Protein 7K3K (pdb70)

GO terms:
  GO:0051959 dynein light intermediate chain binding (F, IDA)
  GO:0005198 structural molecule activity (F, IDA)
  GO:0005634 nucleus (C, IDA)
  GO:0005814 centriole (C, IDA)
  GO:0005829 cytosol (C, IDA)
  GO:0042803 protein homodimerization activity (F, IDA)
  GO:0005868 cytoplasmic dynein complex (C, IDA)
  GO:0030286 dynein complex (C, IDA)
  GO:0034454 microtubule anchoring at centrosome (P, IMP)
  GO:1904801 positive regulation of neuron remodeling (P, IMP)
  GO:0141006 transposable element silencing by piRNA-mediated heterochromatin formation (P, IMP)
  GO:0051017 actin filament bundle assembly (P, IMP)
  GO:0007283 spermatogenesis (P, IMP)
  GO:0007290 spermatid nucleus elongation (P, IMP)
  GO:0007291 sperm individualization (P, IMP)
  GO:0000132 establishment of mitotic spindle orientation (P, IMP)
  GO:0007476 imaginal disc-derived wing morphogenesis (P, IMP)
  GO:0008407 chaeta morphogenesis (P, IMP)
  GO:0045505 dynein intermediate chain binding (F, IPI)
  GO:0090571 RNA polymerase II transcription repressor complex (C, IPI)

Sequence (102 aa):
SDRKAVIKNADMSEEMQQDAVDCATQALEKYNIEKDIAAYIKKEFDKKKYNPTWHCIVGRNFGSYVTHETRHFIYFYLGQVAILLFKSGSTLYKNAATQTERR

Secondary structure (DSSP, 8-state):
--PPEEEEEEEE-HHHHHHHHHHHHHHHHH--SHHHHHHHHHHHHHHHH-S-EEEEEESS-EEEEEEETTEEEEEEETTEEEEEEE--/--SEEEEEEE----

Nearest PDB structures (foldseek):
  3brl-assembly1_A-2  TM=1.008E+00  e=7.924E-18  Drosophila melanogaster
  4d07-assembly1_A-2  TM=1.008E+00  e=1.176E-17  Homo sapiens
  2pg1-assembly3_C  TM=1.000E+00  e=3.151E-17  Drosophila melanogaster
  7y8w-assembly1_B  TM=1.008E+00  e=6.935E-17  Caenorhabditis elegans
  7y8w-assembly4_R  TM=9.976E-01  e=4.377E-17  Caenorhabditis elegans

B-factor: mean 18.64, std 8.29, range [8.36, 70.88]

Foldseek 3Di:
DPWDKFWDDFQADPVVVVVLLVQLVVLVVVDDDQVSSQVSSQVVCCVPPNDDKGKGKAQDDDDDDDADGRFWTWMDTHRMIMTMGHDD/DVVDDDDDDDDDDD

InterPro domains:
  IPR001372 Dynein light chain, type 1/2 [PF01221] (5-88)
  IPR001372 Dynein light chain, type 1/2 [PTHR11886] (5-88)
  IPR001372 Dynein light chain, type 1/2 [SM01375] (1-88)
  IPR019763 Dynein light chain, type 1/2, conserved site [PS01239] (55-69)
  IPR037177 Dynein light chain superfamily [G3DSA:3.30.740.10] (1-89)
  IPR037177 Dynein light chain superfamily [SSF54648] (2-89)

Structure (mmCIF, N/CA/C/O backbone):
data_7K3K
#
_entry.id   7K3K
#
_cell.length_a   45.639
_cell.length_b   45.639
_cell.length_c   202.717
_cell.angle_alpha   90.000
_cell.angle_beta   90.000
_cell.angle_gamma   120.000
#
_symmetry.space_group_name_H-M   'P 61 2 2'
#
loop_
_entity.id
_entity.type
_entity.pdbx_description
1 polymer 'Dynein light chain 1, cytoplasmic'
2 polymer 'Protein panoramix'
3 water water
#
loop_
_atom_site.group_PDB
_atom_site.id
_atom_site.type_symbol
_atom_site.label_atom_id
_atom_site.label_alt_id
_atom_site.label_comp_id
_atom_site.label_asym_id
_atom_site.label_entity_id
_atom_site.label_seq_id
_atom_site.pdbx_PDB_ins_code
_atom_site.Cartn_x
_atom_site.Cartn_y
_atom_site.Cartn_z
_atom_site.occupancy
_atom_site.B_iso_or_equiv
_atom_site.auth_seq_id
_atom_site.auth_comp_id
_atom_site.auth_asym_id
_atom_site.auth_atom_id
_atom_site.pdbx_PDB_model_num
ATOM 1 N N . SER A 1 2 ? -7.678 11.456 6.817 1.00 28.75 2 SER A N 1
ATOM 2 C CA . SER A 1 2 ? -7.434 11.434 5.378 1.00 25.61 2 SER A CA 1
ATOM 3 C C . SER A 1 2 ? -6.071 12.016 5.059 1.00 23.50 2 SER A C 1
ATOM 4 O O . SER A 1 2 ? -5.657 13.002 5.663 1.00 27.32 2 SER A O 1
ATOM 7 N N . ASP A 1 3 ? -5.361 11.405 4.113 1.00 19.37 3 ASP A N 1
ATOM 8 C CA . ASP A 1 3 ? -4.151 12.010 3.574 1.00 22.36 3 ASP A CA 1
ATOM 9 C C . ASP A 1 3 ? -4.274 12.314 2.086 1.00 20.09 3 ASP A C 1
ATOM 10 O O . ASP A 1 3 ? -3.264 12.536 1.416 1.00 21.90 3 ASP A O 1
ATOM 15 N N . ARG A 1 4 ? -5.496 12.343 1.561 1.00 16.70 4 ARG A N 1
ATOM 16 C CA . ARG A 1 4 ? -5.701 12.591 0.141 1.00 16.42 4 ARG A CA 1
ATOM 17 C C . ARG A 1 4 ? -5.652 14.083 -0.153 1.00 14.35 4 ARG A C 1
ATOM 18 O O . ARG A 1 4 ? -6.218 14.894 0.583 1.00 16.75 4 ARG A O 1
ATOM 26 N N . LYS A 1 5 ? -4.969 14.438 -1.235 1.00 13.75 5 LYS A N 1
ATOM 27 C CA . LYS A 1 5 ? -4.842 15.825 -1.661 1.00 12.90 5 LYS A CA 1
ATOM 28 C C . LYS A 1 5 ? -6.022 16.193 -2.556 1.00 13.74 5 LYS A C 1
ATOM 29 O O . LYS A 1 5 ? -6.297 15.502 -3.546 1.00 14.15 5 LYS A O 1
ATOM 35 N N . ALA A 1 6 ? -6.720 17.271 -2.212 1.00 12.57 6 ALA A N 1
ATOM 36 C CA . ALA A 1 6 ? -7.809 17.786 -3.031 1.00 12.16 6 ALA A CA 1
ATOM 37 C C . ALA A 1 6 ? -7.262 18.883 -3.931 1.00 15.00 6 ALA A C 1
ATOM 38 O O . ALA A 1 6 ? -6.608 19.814 -3.449 1.00 14.53 6 ALA A O 1
ATOM 40 N N . VAL A 1 7 ? -7.511 18.767 -5.235 1.00 12.42 7 VAL A N 1
ATOM 41 C CA . VAL A 1 7 ? -7.122 19.783 -6.209 1.00 13.95 7 VAL A CA 1
ATOM 42 C C . VAL A 1 7 ? -8.329 20.056 -7.095 1.00 12.95 7 VAL A C 1
ATOM 43 O O . VAL A 1 7 ? -8.696 19.221 -7.928 1.00 12.87 7 VAL A O 1
ATOM 47 N N . ILE A 1 8 ? -8.941 21.218 -6.930 1.00 14.15 8 ILE A N 1
ATOM 48 C CA . ILE A 1 8 ? -10.117 21.577 -7.713 1.00 14.44 8 ILE A CA 1
ATOM 49 C C . ILE A 1 8 ? -9.636 22.172 -9.031 1.00 15.42 8 ILE A C 1
ATOM 50 O O . ILE A 1 8 ? -9.001 23.231 -9.051 1.00 19.46 8 ILE A O 1
ATOM 55 N N . LYS A 1 9 ? -9.909 21.469 -10.138 1.00 13.26 9 LYS A N 1
ATOM 56 C CA . LYS A 1 9 ? -9.390 21.848 -11.448 1.00 14.15 9 LYS A CA 1
ATOM 57 C C . LYS A 1 9 ? -10.267 22.883 -12.137 1.00 15.66 9 LYS A C 1
ATOM 58 O O . LYS A 1 9 ? -9.755 23.797 -12.796 1.00 19.89 9 LYS A O 1
ATOM 64 N N . ASN A 1 10 ? -11.582 22.766 -11.988 1.00 14.38 10 ASN A N 1
ATOM 65 C CA . ASN A 1 10 ? -12.513 23.645 -12.685 1.00 17.25 10 ASN A CA 1
ATOM 66 C C . ASN A 1 10 ? -13.788 23.641 -11.867 1.00 14.93 10 ASN A C 1
ATOM 67 O O . ASN A 1 10 ? -14.370 22.578 -11.643 1.00 16.10 10 ASN A O 1
ATOM 72 N N . ALA A 1 11 ? -14.212 24.806 -11.404 1.00 15.34 11 ALA A N 1
ATOM 73 C CA . ALA A 1 11 ? -15.444 24.897 -10.642 1.00 14.55 11 ALA A CA 1
ATOM 74 C C . ALA A 1 11 ? -16.231 26.125 -11.067 1.00 16.06 11 ALA A C 1
ATOM 75 O O . ALA A 1 11 ? -15.658 27.182 -11.352 1.00 17.78 11 ALA A O 1
ATOM 77 N N . ASP A 1 12 ? -17.548 25.964 -11.123 1.00 15.12 12 ASP A N 1
ATOM 78 C CA . ASP A 1 12 ? -18.505 27.068 -11.182 1.00 13.65 12 ASP A CA 1
ATOM 79 C C . ASP A 1 12 ? -19.469 26.748 -10.046 1.00 14.34 12 ASP A C 1
ATOM 80 O O . ASP A 1 12 ? -20.460 26.041 -10.245 1.00 13.83 12 ASP A O 1
ATOM 85 N N . MET A 1 13 ? -19.169 27.251 -8.850 1.00 14.49 13 MET A N 1
ATOM 86 C CA . MET A 1 13 ? -19.800 26.751 -7.638 1.00 14.26 13 MET A CA 1
ATOM 87 C C . MET A 1 13 ? -19.348 27.606 -6.456 1.00 15.96 13 MET A C 1
ATOM 88 O O . MET A 1 13 ? -18.202 28.047 -6.419 1.00 15.51 13 MET A O 1
ATOM 93 N N . SER A 1 14 ? -20.244 27.826 -5.496 1.00 14.78 14 SER A N 1
ATOM 94 C CA . SER A 1 14 ? -19.876 28.563 -4.292 1.00 13.97 14 SER A CA 1
ATOM 95 C C . SER A 1 14 ? -18.766 27.832 -3.542 1.00 16.32 14 SER A C 1
ATOM 96 O O . SER A 1 14 ? -18.598 26.616 -3.650 1.00 14.91 14 SER A O 1
ATOM 99 N N . GLU A 1 15 ? -18.006 28.595 -2.754 1.00 16.69 15 GLU A N 1
ATOM 100 C CA . GLU A 1 15 ? -16.911 28.002 -1.993 1.00 18.30 15 GLU A CA 1
ATOM 101 C C . GLU A 1 15 ? -17.414 26.945 -1.019 1.00 16.62 15 GLU A C 1
ATOM 102 O O . GLU A 1 15 ? -16.787 25.890 -0.861 1.00 16.87 15 GLU A O 1
ATOM 108 N N . GLU A 1 16 ? -18.550 27.203 -0.356 1.00 15.75 16 GLU A N 1
ATOM 109 C CA . GLU A 1 16 ? -19.058 26.233 0.608 1.00 15.13 16 GLU A CA 1
ATOM 110 C C . GLU A 1 16 ? -19.513 24.953 -0.081 1.00 14.51 16 GLU A C 1
ATOM 111 O O . GLU A 1 16 ? -19.298 23.853 0.439 1.00 13.82 16 GLU A O 1
ATOM 117 N N . MET A 1 17 ? -20.146 25.076 -1.250 1.00 14.70 17 MET A N 1
ATOM 118 C CA . MET A 1 17 ? -20.560 23.880 -1.977 1.00 13.58 17 MET A CA 1
ATOM 119 C C . MET A 1 17 ? -19.353 23.102 -2.483 1.00 13.80 17 MET A C 1
ATOM 120 O O . MET A 1 17 ? -19.354 21.868 -2.445 1.00 13.51 17 MET A O 1
ATOM 125 N N . GLN A 1 18 ? -18.306 23.802 -2.946 1.00 13.61 18 GLN A N 1
ATOM 126 C CA . GLN A 1 18 ? -17.078 23.115 -3.344 1.00 13.02 18 GLN A CA 1
ATOM 127 C C . GLN A 1 18 ? -16.489 22.334 -2.175 1.00 13.89 18 GLN A C 1
ATOM 128 O O . GLN A 1 18 ? -16.070 21.180 -2.328 1.00 14.01 18 GLN A O 1
ATOM 134 N N . GLN A 1 19 ? -16.441 22.949 -0.993 1.00 14.30 19 GLN A N 1
ATOM 135 C CA . GLN A 1 19 ? -15.913 22.243 0.167 1.00 14.07 19 GLN A CA 1
ATOM 136 C C . GLN A 1 19 ? -16.765 21.028 0.497 1.00 12.91 19 GLN A C 1
ATOM 137 O O . GLN A 1 19 ? -16.243 19.969 0.868 1.00 13.70 19 GLN A O 1
ATOM 143 N N . ASP A 1 20 ? -18.084 21.156 0.341 1.00 13.51 20 ASP A N 1
ATOM 144 C CA . ASP A 1 20 ? -18.968 20.030 0.618 1.00 13.97 20 ASP A CA 1
ATOM 145 C C . ASP A 1 20 ? -18.753 18.893 -0.375 1.00 13.16 20 ASP A C 1
ATOM 146 O O . ASP A 1 20 ? -18.830 17.718 0.003 1.00 13.26 20 ASP A O 1
ATOM 151 N N . ALA A 1 21 ? -18.455 19.216 -1.634 1.00 11.76 21 ALA A N 1
ATOM 152 C CA . ALA A 1 21 ? -18.141 18.171 -2.605 1.00 12.61 21 ALA A CA 1
ATOM 153 C C . ALA A 1 21 ? -16.887 17.404 -2.201 1.00 11.19 21 ALA A C 1
ATOM 154 O O . ALA A 1 21 ? -16.857 16.169 -2.249 1.00 11.37 21 ALA A O 1
ATOM 156 N N . VAL A 1 22 ? -15.840 18.122 -1.794 1.00 11.39 22 VAL A N 1
ATOM 157 C CA . VAL A 1 22 ? -14.618 17.464 -1.341 1.00 11.85 22 VAL A CA 1
ATOM 158 C C . VAL A 1 22 ? -14.888 16.604 -0.109 1.00 13.85 22 VAL A C 1
ATOM 159 O O . VAL A 1 22 ? -14.429 15.455 -0.023 1.00 12.69 22 VAL A O 1
ATOM 163 N N . ASP A 1 23 ? -15.634 17.141 0.864 1.00 12.95 23 ASP A N 1
ATOM 164 C CA . ASP A 1 23 ? -15.915 16.388 2.086 1.00 13.30 23 ASP A CA 1
ATOM 165 C C . ASP A 1 23 ? -16.740 15.143 1.785 1.00 12.84 23 ASP A C 1
ATOM 166 O O . ASP A 1 23 ? -16.486 14.065 2.335 1.00 14.36 23 ASP A O 1
ATOM 171 N N . CYS A 1 24 ? -17.733 15.280 0.908 1.00 12.32 24 CYS A N 1
ATOM 172 C CA . CYS A 1 24 ? -18.576 14.148 0.556 1.00 15.52 24 CYS A CA 1
ATOM 173 C C . CYS A 1 24 ? -17.761 13.069 -0.149 1.00 12.76 24 CYS A C 1
ATOM 174 O O . CYS A 1 24 ? -17.878 11.877 0.164 1.00 13.46 24 CYS A O 1
ATOM 177 N N . ALA A 1 25 ? -16.916 13.476 -1.100 1.00 11.02 25 ALA A N 1
ATOM 178 C CA . ALA A 1 25 ? -16.074 12.518 -1.810 1.00 11.16 25 ALA A CA 1
ATOM 179 C C . ALA A 1 25 ? -15.099 11.822 -0.865 1.00 12.23 25 ALA A C 1
ATOM 180 O O . ALA A 1 25 ? -14.806 10.632 -1.037 1.00 12.47 25 ALA A O 1
ATOM 182 N N . THR A 1 26 ? -14.595 12.538 0.144 1.00 11.79 26 THR A N 1
ATOM 183 C CA . THR A 1 26 ? -13.711 11.908 1.120 1.00 12.11 26 THR A CA 1
ATOM 184 C C . THR A 1 26 ? -14.428 10.787 1.855 1.00 12.43 26 THR A C 1
ATOM 185 O O . THR A 1 26 ? -13.884 9.687 2.007 1.00 14.03 26 THR A O 1
ATOM 189 N N . GLN A 1 27 ? -15.668 11.034 2.280 1.00 13.30 27 GLN A N 1
ATOM 190 C CA . GLN A 1 27 ? -16.436 9.986 2.942 1.00 14.22 27 GLN A CA 1
ATOM 191 C C . GLN A 1 27 ? -16.709 8.822 1.998 1.00 14.22 27 GLN A C 1
ATOM 192 O O . GLN A 1 27 ? -16.619 7.656 2.398 1.00 16.35 27 GLN A O 1
ATOM 198 N N . ALA A 1 28 ? -17.029 9.116 0.731 1.00 13.46 28 ALA A N 1
ATOM 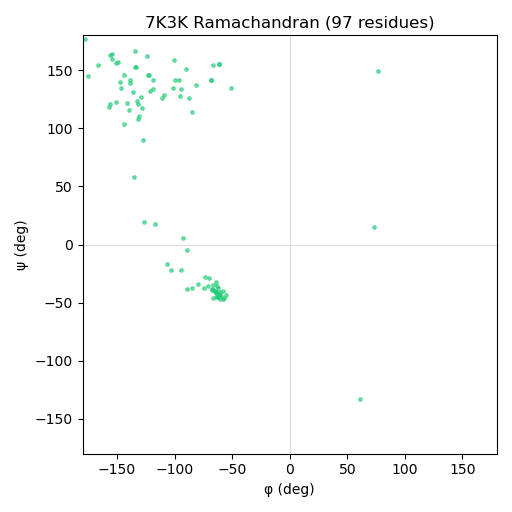199 C CA . ALA A 1 28 ? -17.286 8.047 -0.229 1.00 13.68 28 ALA A CA 1
ATOM 200 C C . ALA A 1 28 ? -16.056 7.172 -0.424 1.00 14.44 28 ALA A C 1
ATOM 201 O O . ALA A 1 28 ? -16.165 5.941 -0.489 1.00 14.51 28 ALA A O 1
ATOM 203 N N . LEU A 1 29 ? -14.875 7.787 -0.520 1.00 13.43 29 LEU A N 1
ATOM 204 C CA . LEU A 1 29 ? -13.658 7.021 -0.771 1.00 13.48 29 LEU A CA 1
ATOM 205 C C . LEU A 1 29 ? -13.263 6.181 0.435 1.00 17.32 29 LEU A C 1
ATOM 206 O O . LEU A 1 29 ? -12.634 5.127 0.276 1.00 19.90 29 LEU A O 1
ATOM 211 N N . GLU A 1 30 ? -13.612 6.620 1.642 1.00 15.92 30 GLU A N 1
ATOM 212 C CA . GLU A 1 30 ? -13.301 5.806 2.813 1.00 18.54 30 GLU A CA 1
ATOM 213 C C . GLU A 1 30 ? -14.213 4.591 2.912 1.00 19.56 30 GLU A C 1
ATOM 214 O O . GLU A 1 30 ? -13.803 3.549 3.438 1.00 22.57 30 GLU A O 1
ATOM 220 N N . LYS A 1 31 ? -15.433 4.683 2.387 1.00 14.87 31 LYS A N 1
ATOM 221 C CA . LYS A 1 31 ? -16.378 3.580 2.501 1.00 13.21 31 LYS A CA 1
ATOM 222 C C . LYS A 1 31 ? -16.273 2.586 1.350 1.00 13.82 31 LYS A C 1
ATOM 223 O O . LYS A 1 31 ? -16.406 1.373 1.563 1.00 15.43 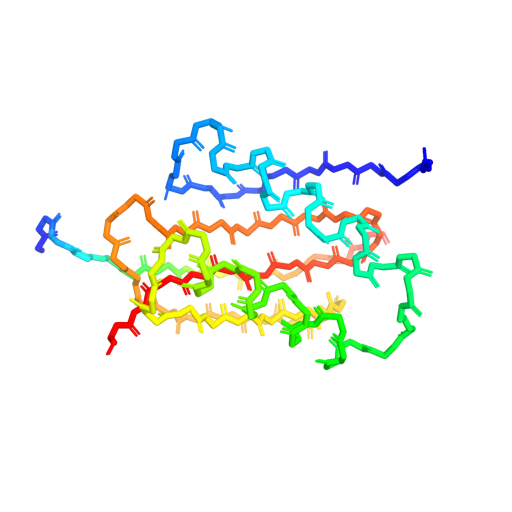31 LYS A O 1
ATOM 229 N N . TYR A 1 32 ? -16.054 3.067 0.129 1.00 13.70 32 TYR A N 1
ATOM 230 C CA . TYR A 1 32 ? -16.221 2.273 -1.080 1.00 14.76 32 TYR A CA 1
ATOM 231 C C . TYR A 1 32 ? -14.936 2.249 -1.890 1.00 14.37 32 TYR A C 1
ATOM 232 O O . TYR A 1 32 ? -14.210 3.245 -1.958 1.00 16.70 32 TYR A O 1
ATOM 241 N N . ASN A 1 33 ? -14.689 1.115 -2.552 1.00 14.51 33 ASN A N 1
ATOM 242 C CA . ASN A 1 33 ? -13.544 0.968 -3.438 1.00 15.80 33 ASN A CA 1
ATOM 243 C C . ASN A 1 33 ? -13.889 1.060 -4.917 1.00 13.93 33 ASN A C 1
ATOM 244 O O . ASN A 1 33 ? -12.996 1.344 -5.721 1.00 17.50 33 ASN A O 1
ATOM 249 N N . ILE A 1 34 ? -15.135 0.812 -5.302 1.00 13.61 34 ILE A N 1
ATOM 250 C CA . ILE A 1 34 ? -15.505 0.747 -6.713 1.00 13.81 34 ILE A CA 1
ATOM 251 C C . ILE A 1 34 ? -16.022 2.112 -7.145 1.00 12.88 34 ILE A C 1
ATOM 252 O O . ILE A 1 34 ? -16.842 2.723 -6.450 1.00 13.28 34 ILE A O 1
ATOM 257 N N . GLU A 1 35 ? -15.543 2.580 -8.304 1.00 11.83 35 GLU A N 1
ATOM 258 C CA . GLU A 1 35 ? -15.836 3.940 -8.763 1.00 11.83 35 GLU A CA 1
ATOM 259 C C . GLU A 1 35 ? -17.333 4.221 -8.842 1.00 11.46 35 GLU A C 1
ATOM 260 O O . GLU A 1 35 ? -17.775 5.298 -8.428 1.00 11.43 35 GLU A O 1
ATOM 266 N N . LYS A 1 36 ? -18.132 3.282 -9.367 1.00 11.76 36 LYS A N 1
ATOM 267 C CA . LYS A 1 36 ? -19.570 3.541 -9.470 1.00 12.15 36 LYS A CA 1
ATOM 268 C C . LYS A 1 36 ? -20.220 3.701 -8.099 1.00 11.93 36 LYS A C 1
ATOM 269 O O . LYS A 1 36 ? -21.186 4.459 -7.961 1.00 11.59 36 LYS A O 1
ATOM 275 N N . ASP A 1 37 ? -19.717 2.999 -7.079 1.00 12.61 37 ASP A N 1
ATOM 276 C CA . ASP A 1 37 ? -20.306 3.130 -5.751 1.00 11.89 37 ASP A CA 1
ATOM 277 C C . ASP A 1 37 ? -19.921 4.460 -5.117 1.00 11.47 37 ASP A C 1
ATOM 278 O O . ASP A 1 37 ? -20.740 5.093 -4.433 1.00 11.52 37 ASP A O 1
ATOM 283 N N . ILE A 1 38 ? -18.685 4.905 -5.354 1.00 11.83 38 ILE A N 1
ATOM 284 C CA . ILE A 1 38 ? -18.259 6.232 -4.917 1.00 10.56 38 ILE A CA 1
ATOM 285 C C . ILE A 1 38 ? -19.131 7.300 -5.567 1.00 11.15 38 ILE A C 1
ATOM 286 O O . ILE A 1 38 ? -19.633 8.215 -4.900 1.00 11.49 38 ILE A O 1
ATOM 291 N N . ALA A 1 39 ? -19.343 7.178 -6.882 1.00 10.13 39 ALA A N 1
ATOM 292 C CA . ALA A 1 39 ? -20.155 8.143 -7.624 1.00 10.16 39 ALA A CA 1
ATOM 293 C C . ALA A 1 39 ? -21.591 8.195 -7.111 1.00 10.17 39 ALA A C 1
ATOM 294 O O . ALA A 1 39 ? -22.170 9.285 -6.983 1.00 10.63 39 ALA A O 1
ATOM 296 N N . ALA A 1 40 ? -22.188 7.034 -6.825 1.00 10.16 40 ALA A N 1
ATOM 297 C CA . ALA A 1 40 ? -23.571 7.010 -6.348 1.00 9.95 40 ALA A CA 1
ATOM 298 C C . ALA A 1 40 ? -23.705 7.696 -4.991 1.00 11.66 40 ALA A C 1
ATOM 299 O O . ALA A 1 40 ? -24.666 8.440 -4.758 1.00 12.50 40 ALA A O 1
ATOM 301 N N . TYR A 1 41 ? -22.747 7.464 -4.087 1.00 12.01 41 TYR A N 1
ATOM 302 C CA . TYR A 1 41 ? -22.777 8.113 -2.778 1.00 11.63 41 TYR A CA 1
ATOM 303 C C . TYR A 1 41 ? -22.781 9.631 -2.922 1.00 11.61 41 TYR A C 1
ATOM 304 O O . TYR A 1 41 ? -23.583 10.331 -2.289 1.00 11.98 41 TYR A O 1
ATOM 313 N N . ILE A 1 42 ? -21.893 10.159 -3.765 1.00 11.57 42 ILE A N 1
ATOM 314 C CA . ILE A 1 42 ? -21.777 11.604 -3.932 1.00 12.01 42 ILE A CA 1
ATOM 315 C C . ILE A 1 42 ? -23.034 12.178 -4.585 1.00 12.32 42 ILE A C 1
ATOM 316 O O . ILE A 1 42 ? -23.575 13.199 -4.138 1.00 11.85 42 ILE A O 1
ATOM 321 N N . LYS A 1 43 ? -23.512 11.537 -5.657 1.00 10.72 43 LYS A N 1
ATOM 322 C CA . LYS A 1 43 ? -24.706 12.013 -6.347 1.00 11.08 43 LYS A CA 1
ATOM 323 C C . LYS A 1 43 ? -25.891 12.090 -5.390 1.00 12.31 43 LYS A C 1
ATOM 324 O O . LYS A 1 43 ? -26.634 13.081 -5.377 1.00 11.56 43 LYS A O 1
ATOM 330 N N . LYS A 1 44 ? -26.093 11.042 -4.593 1.00 11.41 44 LYS A N 1
ATOM 331 C CA . LYS A 1 44 ? -27.257 11.009 -3.716 1.00 12.32 44 LYS A CA 1
ATOM 332 C C . LYS A 1 44 ? -27.172 12.082 -2.635 1.00 12.58 44 LYS A C 1
ATOM 333 O O . LYS A 1 44 ? -28.184 12.705 -2.293 1.00 14.26 44 LYS A O 1
ATOM 339 N N . GLU A 1 45 ? -25.979 12.320 -2.088 1.00 11.93 45 GLU A N 1
ATOM 340 C CA . GLU A 1 45 ? -25.841 13.360 -1.070 1.00 13.06 45 GLU A CA 1
ATOM 341 C C . GLU A 1 45 ? -26.130 14.734 -1.658 1.00 15.01 45 GLU A C 1
ATOM 342 O O . GLU A 1 45 ? -26.764 15.577 -1.010 1.00 14.99 45 GLU A O 1
ATOM 348 N N . PHE A 1 46 ? -25.663 14.986 -2.881 1.00 12.38 46 PHE A N 1
ATOM 349 C CA . PHE A 1 46 ? -25.875 16.292 -3.485 1.00 12.17 46 PHE A CA 1
ATOM 350 C C . PHE A 1 46 ? -27.331 16.503 -3.880 1.00 12.43 46 PHE A C 1
ATOM 351 O O . PHE A 1 46 ? -27.843 17.622 -3.764 1.00 13.46 46 PHE A O 1
ATOM 359 N N . ASP A 1 47 ? -28.015 15.451 -4.343 1.00 12.04 47 ASP A N 1
ATOM 360 C CA . ASP A 1 47 ? -29.454 15.562 -4.578 1.00 13.20 47 ASP A CA 1
ATOM 361 C C . ASP A 1 47 ? -30.177 15.953 -3.295 1.00 13.91 47 ASP A C 1
ATOM 362 O O . ASP A 1 47 ? -31.106 16.771 -3.319 1.00 15.23 47 ASP A O 1
ATOM 367 N N . LYS A 1 48 ? -29.757 15.392 -2.160 1.00 13.33 48 LYS A N 1
ATOM 368 C CA A LYS A 1 48 ? -30.424 15.683 -0.896 0.47 15.06 48 LYS A CA 1
ATOM 369 C CA B LYS A 1 48 ? -30.421 15.681 -0.894 0.53 15.04 48 LYS A CA 1
ATOM 370 C C . LYS A 1 48 ? -30.145 17.107 -0.434 1.00 16.32 48 LYS A C 1
ATOM 371 O O . LYS A 1 48 ? -31.068 17.851 -0.085 1.00 16.68 48 LYS A O 1
ATOM 382 N N . LYS A 1 49 ? -28.871 17.512 -0.429 1.00 14.42 49 LYS A N 1
ATOM 383 C CA . LYS A 1 49 ? -28.499 18.812 0.121 1.00 15.40 49 LYS A CA 1
ATOM 384 C C . LYS A 1 49 ? -28.766 19.961 -0.835 1.00 15.62 49 LYS A C 1
ATOM 385 O O . LYS A 1 49 ? -29.080 21.073 -0.386 1.00 16.49 49 LYS A O 1
ATOM 391 N N . TYR A 1 50 ? -28.619 19.734 -2.140 1.00 14.70 50 TYR A N 1
ATOM 392 C CA . TYR A 1 50 ? -28.604 20.823 -3.109 1.00 13.03 50 TYR A CA 1
ATOM 393 C C . TYR A 1 50 ? -29.619 20.625 -4.229 1.00 14.77 50 TYR A C 1
ATOM 394 O O . TYR A 1 50 ? -29.493 21.251 -5.286 1.00 17.42 50 TYR A O 1
ATOM 403 N N . ASN A 1 51 ? -30.621 19.767 -4.008 1.00 14.94 51 ASN A N 1
ATOM 404 C CA . ASN A 1 51 ? -31.778 19.515 -4.865 1.00 15.96 51 ASN A CA 1
ATOM 405 C C . ASN A 1 51 ? -31.402 18.658 -6.064 1.00 16.09 51 ASN A C 1
ATOM 406 O O . ASN A 1 51 ? -30.273 18.742 -6.558 1.00 15.70 51 ASN A O 1
ATOM 411 N N . PRO A 1 52 ? -32.320 17.844 -6.577 1.00 15.20 52 PRO A N 1
ATOM 412 C CA . PRO A 1 52 ? -32.064 17.170 -7.858 1.00 17.03 52 PRO A CA 1
ATOM 413 C C . PRO A 1 52 ? -31.890 18.212 -8.957 1.00 15.87 52 PRO A C 1
ATOM 414 O O . PRO A 1 52 ? -32.404 19.326 -8.862 1.00 17.09 52 PRO A O 1
ATOM 418 N N . THR A 1 53 ? -31.182 17.854 -10.031 1.00 14.51 53 THR A N 1
ATOM 419 C CA . THR A 1 53 ? -30.726 16.512 -10.372 1.00 13.82 53 THR A CA 1
ATOM 420 C C . THR A 1 53 ? -29.229 16.554 -10.669 1.00 10.71 53 THR A C 1
ATOM 421 O O . THR A 1 53 ? -28.797 17.215 -11.621 1.00 12.15 53 THR A O 1
ATOM 425 N N . TRP A 1 54 ? -28.450 15.839 -9.856 1.00 1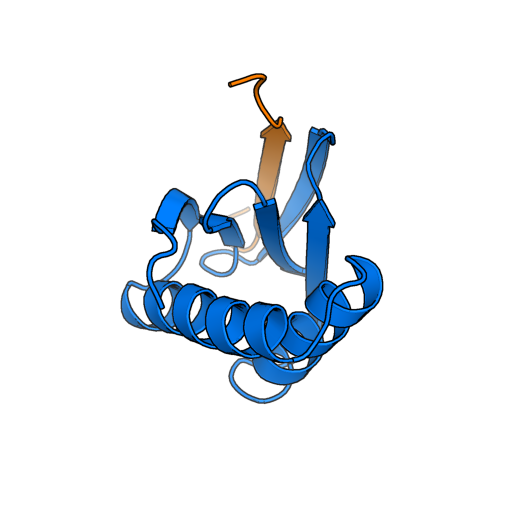0.75 54 TRP A N 1
ATOM 426 C CA . TRP A 1 54 ? -27.001 15.781 -10.008 1.00 10.33 54 TRP A CA 1
ATOM 427 C C . TRP A 1 54 ? -26.566 14.498 -10.710 1.00 9.90 54 TRP A C 1
ATOM 428 O O . TRP A 1 54 ? -27.277 13.492 -10.727 1.00 11.84 54 TRP A O 1
ATOM 439 N N . HIS A 1 55 ? -25.360 14.549 -11.275 1.00 9.53 55 HIS A N 1
ATOM 440 C CA . HIS A 1 55 ? -24.750 13.436 -11.994 1.00 8.36 55 HIS A CA 1
ATOM 441 C C . HIS A 1 55 ? -23.290 13.402 -11.583 1.00 10.43 55 HIS A C 1
ATOM 442 O O . HIS A 1 55 ? -22.665 14.458 -11.426 1.00 9.96 55 HIS A O 1
ATOM 449 N N . CYS A 1 56 ? -22.749 12.202 -11.362 1.00 9.30 56 CYS A N 1
ATOM 450 C CA . CYS A 1 56 ? -21.392 12.093 -10.847 1.00 9.50 56 CYS A CA 1
ATOM 451 C C . CYS A 1 56 ? -20.620 11.012 -11.588 1.00 9.19 56 CYS A C 1
ATOM 452 O O . CYS A 1 56 ? -21.105 9.884 -11.744 1.00 9.73 56 CYS A O 1
ATOM 455 N N . ILE A 1 57 ? -19.416 11.369 -12.022 1.00 9.54 57 ILE A N 1
ATOM 456 C CA . ILE A 1 57 ? -18.483 10.465 -12.690 1.00 9.21 57 ILE A CA 1
ATOM 457 C C . ILE A 1 57 ? -17.209 10.451 -11.863 1.00 10.33 57 ILE A C 1
ATOM 458 O O . ILE A 1 57 ? -16.713 11.510 -11.469 1.00 10.34 57 ILE A O 1
ATOM 463 N N . VAL A 1 58 ? -16.703 9.259 -11.577 1.00 9.41 58 VAL A N 1
ATOM 464 C CA . VAL A 1 58 ? -15.501 9.077 -10.770 1.00 10.05 58 VAL A CA 1
ATOM 465 C C . VAL A 1 58 ? -14.572 8.156 -11.549 1.00 9.75 58 VAL A C 1
ATOM 466 O O . VAL A 1 58 ? -14.977 7.055 -11.936 1.00 10.42 58 VAL A O 1
ATOM 470 N N . GLY A 1 59 ? -13.327 8.574 -11.764 1.00 10.62 59 GLY A N 1
ATOM 471 C CA . GLY A 1 59 ? -12.450 7.684 -12.511 1.00 10.97 59 GLY A CA 1
ATOM 472 C C . GLY A 1 59 ? -11.043 8.220 -12.649 1.00 12.35 59 GLY A C 1
ATOM 473 O O . GLY A 1 59 ? -10.724 9.341 -12.242 1.00 13.96 59 GLY A O 1
ATOM 474 N N . ARG A 1 60 ? -10.202 7.392 -13.265 1.00 12.58 60 ARG A N 1
ATOM 475 C CA . ARG A 1 60 ? -8.824 7.768 -13.521 1.00 13.19 60 ARG A CA 1
ATOM 476 C C . ARG A 1 60 ? -8.530 8.080 -14.978 1.00 12.14 60 ARG A C 1
ATOM 477 O O . ARG A 1 60 ? -7.515 8.720 -15.259 1.00 13.20 60 ARG A O 1
ATOM 485 N N . ASN A 1 61 ? -9.387 7.669 -15.910 1.00 10.91 61 ASN A N 1
ATOM 486 C CA . ASN A 1 61 ? -9.170 8.002 -17.316 1.00 12.37 61 ASN A CA 1
ATOM 487 C C . ASN A 1 61 ? -10.513 8.250 -17.990 1.00 11.88 61 ASN A C 1
ATOM 488 O O . ASN A 1 61 ? -11.236 7.300 -18.319 1.00 12.93 61 ASN A O 1
ATOM 493 N N . PHE A 1 62 ? -10.821 9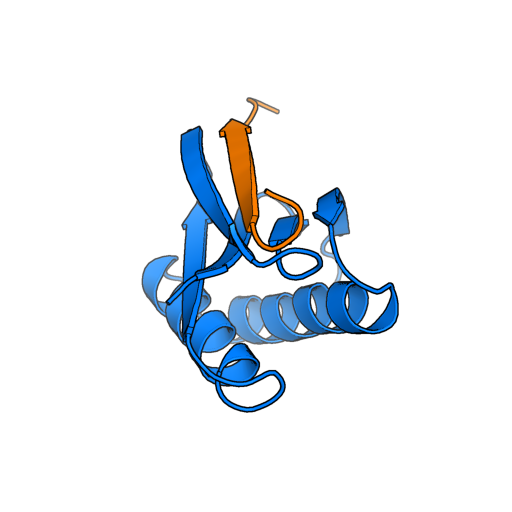.523 -18.219 1.00 10.25 62 PHE A N 1
ATOM 494 C CA . PHE A 1 62 ? -12.026 9.884 -18.959 1.00 10.00 62 PHE A CA 1
ATOM 495 C C . PHE A 1 62 ? -11.954 11.346 -19.363 1.00 9.70 62 PHE A C 1
ATOM 496 O O . PHE A 1 62 ? -11.268 12.164 -18.729 1.00 10.11 62 PHE A O 1
ATOM 504 N N . GLY A 1 63 ? -12.668 11.652 -20.435 1.00 9.24 63 GLY A N 1
ATOM 505 C CA . GLY A 1 63 ? -12.949 13.013 -20.825 1.00 10.71 63 GLY A CA 1
ATOM 506 C C . GLY A 1 63 ? -14.442 13.206 -20.946 1.00 10.04 63 GLY A C 1
ATOM 507 O O . GLY A 1 63 ? -15.182 12.219 -21.060 1.00 11.55 63 GLY A O 1
ATOM 508 N N . SER A 1 64 ? -14.910 14.453 -20.937 1.00 9.75 64 SER A N 1
ATOM 509 C CA . SER A 1 64 ? -16.348 14.686 -20.918 1.00 10.71 64 SER A CA 1
ATOM 510 C C . SER A 1 64 ? -16.689 15.973 -21.645 1.00 10.26 64 SER A C 1
ATOM 511 O O . SER A 1 64 ? -15.871 16.889 -21.761 1.00 10.88 64 SER A O 1
ATOM 514 N N . TYR A 1 65 ? -17.936 16.037 -22.098 1.00 10.48 65 TYR A N 1
ATOM 515 C CA . TYR A 1 65 ? -18.564 17.283 -22.517 1.00 9.66 65 TYR A CA 1
ATOM 516 C C . TYR A 1 65 ? -19.994 17.247 -22.018 1.00 9.57 65 TYR A C 1
ATOM 517 O O . TYR A 1 65 ? -20.777 16.386 -22.437 1.00 11.14 65 TYR A O 1
ATOM 526 N N . VAL A 1 66 ? -20.327 18.161 -21.106 1.00 10.50 66 VAL A N 1
ATOM 527 C CA . VAL A 1 66 ? -21.610 18.142 -20.416 1.00 10.35 66 VAL A CA 1
ATOM 528 C C . VAL A 1 66 ? -22.177 19.556 -20.414 1.00 10.51 66 VAL A C 1
ATOM 529 O O . VAL A 1 66 ? -21.486 20.533 -20.712 1.00 12.23 66 VAL A O 1
ATOM 533 N N . THR A 1 67 ? -23.455 19.654 -20.069 1.00 11.12 67 THR A N 1
ATOM 534 C CA . THR A 1 67 ? -24.118 20.934 -19.865 1.00 11.91 67 THR A CA 1
ATOM 535 C C . THR A 1 67 ? -24.598 20.996 -18.423 1.00 12.91 67 THR A C 1
ATOM 536 O O . THR A 1 67 ? -25.169 20.027 -17.907 1.00 13.83 67 THR A O 1
ATOM 540 N N . HIS A 1 68 ? -24.342 22.114 -17.760 1.00 11.58 68 HIS A N 1
ATOM 541 C CA . HIS A 1 68 ? -24.666 22.219 -16.347 1.00 11.92 68 HIS A CA 1
ATOM 542 C C . HIS A 1 68 ? -25.355 23.537 -16.054 1.00 12.30 68 HIS A C 1
ATOM 543 O O . HIS A 1 68 ? -25.149 24.540 -16.748 1.00 13.18 68 HIS A O 1
ATOM 550 N N . GLU A 1 69 ? -26.167 23.518 -15.008 1.00 13.21 69 GLU A N 1
ATOM 551 C CA . GLU A 1 69 ? -26.786 24.742 -14.529 1.00 12.91 69 GLU A CA 1
ATOM 552 C C . GLU A 1 69 ? -25.728 25.654 -13.926 1.00 13.74 69 GLU A C 1
ATOM 553 O O . GLU A 1 69 ? -24.783 25.198 -13.274 1.00 13.80 69 GLU A O 1
ATOM 559 N N . THR A 1 70 ? -25.888 26.953 -14.165 1.00 14.33 70 THR A N 1
ATOM 560 C CA . THR A 1 70 ? -24.962 27.945 -13.643 1.00 14.79 70 THR A CA 1
ATOM 561 C C . THR A 1 70 ? -24.762 27.756 -12.146 1.00 15.12 70 THR A C 1
ATOM 562 O O . THR A 1 70 ? -25.719 27.535 -11.397 1.00 15.81 70 THR A O 1
ATOM 566 N N . ARG A 1 71 ? -23.501 27.811 -11.720 1.00 14.30 71 ARG A N 1
ATOM 567 C CA . ARG A 1 71 ? -23.101 27.720 -10.317 1.00 15.75 71 ARG A CA 1
ATOM 568 C C . ARG A 1 71 ? -23.224 26.316 -9.735 1.00 13.68 71 ARG A C 1
ATOM 569 O O . ARG A 1 71 ? -23.148 26.148 -8.516 1.00 14.79 71 ARG A O 1
ATOM 577 N N . HIS A 1 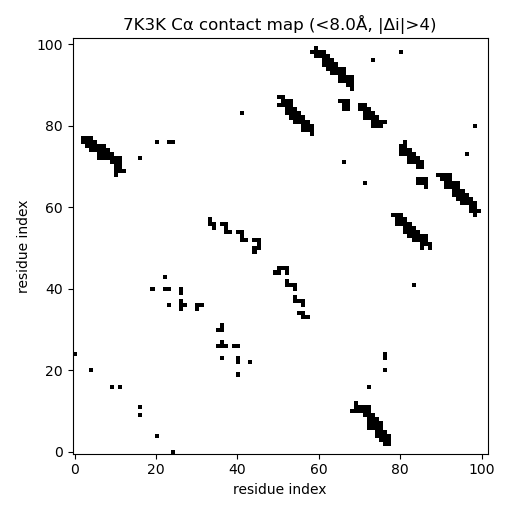72 ? -23.367 25.286 -10.574 1.00 13.49 72 HIS A N 1
ATOM 578 C CA . HIS A 1 72 ? -23.539 23.914 -10.102 1.00 13.52 72 HIS A CA 1
ATOM 579 C C . HIS A 1 72 ? -22.667 22.947 -10.904 1.00 12.69 72 HIS A C 1
ATOM 580 O O . HIS A 1 72 ? -23.142 21.983 -11.494 1.00 12.44 72 HIS A O 1
ATOM 587 N N . PHE A 1 73 ? -21.356 23.190 -10.893 1.00 11.47 73 PHE A N 1
ATOM 588 C CA . PHE A 1 73 ? -20.392 22.346 -11.595 1.00 10.92 73 PHE A CA 1
ATOM 589 C C . PHE A 1 73 ? -19.085 22.310 -10.821 1.00 12.48 73 PHE A C 1
ATOM 590 O O . PHE A 1 73 ? -18.575 23.364 -10.431 1.00 11.03 73 PHE A O 1
ATOM 598 N N . ILE A 1 74 ? -18.507 21.121 -10.655 1.00 10.31 74 ILE A N 1
ATOM 599 C CA . ILE A 1 74 ? -17.155 21.000 -10.111 1.00 10.90 74 ILE A CA 1
ATOM 600 C C . ILE A 1 74 ? -16.468 19.794 -10.740 1.00 10.42 74 ILE A C 1
ATOM 601 O O . ILE A 1 74 ? -17.080 18.740 -10.948 1.00 11.44 74 ILE A O 1
ATOM 606 N N . TYR A 1 75 ? -15.184 19.964 -11.043 1.00 10.39 75 TYR A N 1
ATOM 607 C CA . TYR A 1 75 ? -14.311 18.898 -11.524 1.00 9.55 75 TYR A CA 1
ATOM 608 C C . TYR A 1 75 ? -13.037 18.973 -10.697 1.00 10.63 75 TYR A C 1
ATOM 609 O O . TYR A 1 75 ? -12.373 20.021 -10.665 1.00 10.37 75 TYR A O 1
ATOM 618 N N . PHE A 1 76 ? -12.719 17.889 -9.994 1.00 9.68 76 PHE A N 1
ATOM 619 C CA . PHE A 1 76 ? -11.625 17.945 -9.036 1.00 9.93 76 PHE A CA 1
ATOM 620 C C . PHE A 1 76 ? -10.974 16.582 -8.891 1.00 11.31 76 PHE A C 1
ATOM 621 O O . PHE A 1 76 ? -11.585 15.540 -9.151 1.00 11.97 76 PHE A O 1
ATOM 629 N N . TYR A 1 77 ? -9.717 16.600 -8.465 1.00 12.11 77 TYR A N 1
ATOM 630 C CA . TYR A 1 77 ? -9.025 15.389 -8.054 1.00 10.92 77 TYR A CA 1
ATOM 631 C C . TYR A 1 77 ? -9.041 15.283 -6.539 1.00 12.10 77 TYR A C 1
ATOM 632 O O . TYR A 1 77 ? -8.929 16.290 -5.830 1.00 12.91 77 TYR A O 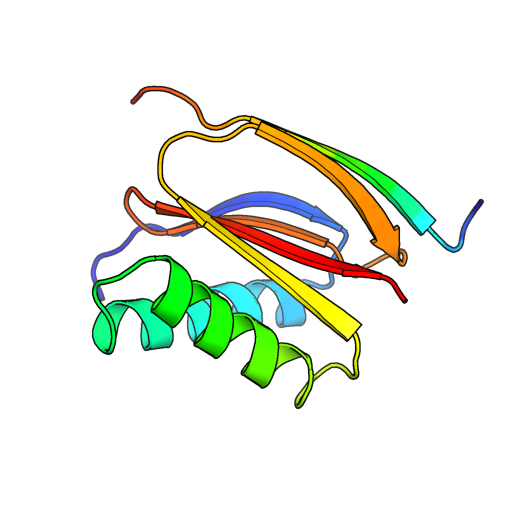1
ATOM 641 N N . LEU A 1 78 ? -9.202 14.063 -6.047 1.00 12.11 78 LEU A N 1
ATOM 642 C CA . LEU A 1 78 ? -9.016 13.759 -4.634 1.00 12.84 78 LEU A CA 1
ATOM 643 C C . LEU A 1 78 ? -8.104 12.543 -4.604 1.00 13.30 78 LEU A C 1
ATOM 644 O O . LEU A 1 78 ? -8.503 11.453 -5.028 1.00 14.90 78 LEU A O 1
ATOM 649 N N . GLY A 1 79 ? -6.869 12.746 -4.153 1.00 14.70 79 GLY A N 1
ATOM 650 C CA . GLY A 1 79 ? -5.853 11.733 -4.384 1.00 19.61 79 GLY A CA 1
ATOM 651 C C . GLY A 1 79 ? -5.654 11.538 -5.879 1.00 13.38 79 GLY A C 1
ATOM 652 O O . GLY A 1 79 ? -5.546 12.499 -6.649 1.00 16.99 79 GLY A O 1
ATOM 653 N N . GLN A 1 80 ? -5.628 10.283 -6.310 1.00 22.96 80 GLN A N 1
ATOM 654 C CA . GLN A 1 80 ? -5.419 9.968 -7.717 1.00 22.99 80 GLN A CA 1
ATOM 655 C C . GLN A 1 80 ? -6.717 9.816 -8.503 1.00 20.11 80 GLN A C 1
ATOM 656 O O . GLN A 1 80 ? -6.670 9.470 -9.688 1.00 21.50 80 GLN A O 1
ATOM 662 N N . 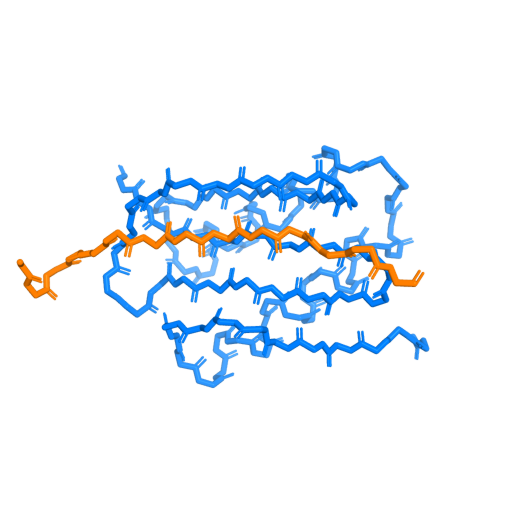VAL A 1 81 ? -7.865 10.081 -7.884 1.00 16.10 81 VAL A N 1
ATOM 663 C CA . VAL A 1 81 ? -9.168 9.894 -8.514 1.00 15.64 81 VAL A CA 1
ATOM 664 C C . VAL A 1 81 ? -9.696 11.244 -8.977 1.00 13.18 81 VAL A C 1
ATOM 665 O O . VAL A 1 81 ? -9.662 12.221 -8.220 1.00 13.66 81 VAL A O 1
ATOM 669 N N . ALA A 1 82 ? -10.214 11.301 -10.204 1.00 11.16 82 ALA A N 1
ATOM 670 C CA . ALA A 1 82 ? -10.894 12.486 -10.713 1.00 11.18 82 ALA A CA 1
ATOM 671 C C . ALA A 1 82 ? -12.402 12.341 -10.537 1.00 11.83 82 ALA A C 1
ATOM 672 O O . ALA A 1 82 ? -12.965 11.253 -10.719 1.00 12.00 82 ALA A O 1
ATOM 674 N N . ILE A 1 83 ? -13.054 13.446 -10.186 1.00 10.92 83 ILE A N 1
ATOM 675 C CA . ILE A 1 83 ? -14.481 13.462 -9.873 1.00 10.86 83 ILE A CA 1
ATOM 676 C C . ILE A 1 83 ? -15.135 14.621 -10.610 1.00 9.56 83 ILE A C 1
ATOM 677 O O . ILE A 1 83 ? -14.728 15.783 -10.448 1.00 10.29 83 ILE A O 1
ATOM 682 N N . LEU A 1 84 ? -16.145 14.304 -11.414 1.00 9.60 84 LEU A N 1
ATOM 683 C CA . LEU A 1 84 ? -16.976 15.280 -12.104 1.00 9.28 84 LEU A CA 1
ATOM 684 C C . LEU A 1 84 ? -18.359 15.222 -11.474 1.00 10.17 84 LEU A C 1
ATOM 685 O O . LEU A 1 84 ? -18.955 14.146 -11.383 1.00 10.37 84 LEU A O 1
ATOM 690 N N . LEU A 1 85 ? -18.863 16.370 -11.030 1.00 9.17 85 LEU A N 1
ATOM 691 C CA . LEU A 1 85 ? -20.138 16.439 -10.320 1.00 9.39 85 LEU A CA 1
ATOM 692 C C . LEU A 1 85 ? -20.864 17.691 -10.784 1.00 9.87 85 LEU A C 1
ATOM 693 O O . LEU A 1 85 ? -20.329 18.797 -10.666 1.00 10.08 85 LEU A O 1
ATOM 698 N N . PHE A 1 86 ? -22.068 17.530 -11.332 1.00 9.25 86 PHE A N 1
ATOM 699 C CA . PHE A 1 86 ? -22.754 18.685 -11.903 1.00 9.65 86 PHE A CA 1
ATOM 700 C C . PHE A 1 86 ? -24.258 18.460 -11.897 1.00 10.89 86 PHE A C 1
ATOM 701 O O . PHE A 1 86 ? -24.741 17.328 -11.833 1.00 10.39 86 PHE A O 1
ATOM 709 N N . LYS A 1 87 ? -24.996 19.565 -11.983 1.00 11.12 87 LYS A N 1
ATOM 710 C CA . LYS A 1 87 ? -26.453 19.552 -11.934 1.00 11.37 87 LYS A CA 1
ATOM 711 C C . LYS A 1 87 ? -27.001 19.887 -13.313 1.00 13.19 87 LYS A C 1
ATOM 712 O O . LYS A 1 87 ? -26.581 20.872 -13.930 1.00 13.74 87 LYS A O 1
ATOM 718 N N . SER A 1 88 ? -27.900 19.052 -13.785 1.00 12.44 88 SER A N 1
ATOM 719 C CA . SER A 1 88 ? -28.638 19.322 -15.015 1.00 14.94 88 SER A CA 1
ATOM 720 C C . SER A 1 88 ? -29.964 18.534 -15.033 1.00 16.70 88 SER A C 1
ATOM 721 O O . SER A 1 88 ? -29.981 17.359 -15.004 1.00 16.06 88 SER A O 1
ATOM 724 N N . GLY A 1 89 ? -31.074 19.244 -15.083 1.00 21.00 89 GLY A N 1
ATOM 725 C CA . GLY A 1 89 ? -32.333 18.613 -15.373 1.00 36.17 89 GLY A CA 1
ATOM 726 C C . GLY A 1 89 ? -33.109 17.902 -14.304 1.00 27.94 89 GLY A C 1
ATOM 727 O O . GLY A 1 89 ? -34.192 17.394 -14.622 1.00 35.03 89 GLY A O 1
ATOM 728 N N . SER B 2 1 ? -26.752 31.382 -22.934 1.00 32.03 454 SER B N 1
ATOM 729 C CA . SER B 2 1 ? -27.709 31.452 -21.834 1.00 29.30 454 SER B CA 1
ATOM 730 C C . SER B 2 1 ? -26.996 31.765 -20.524 1.00 30.76 454 SER B C 1
ATOM 731 O O . SER B 2 1 ? -25.842 31.379 -20.329 1.00 31.88 454 SER B O 1
ATOM 734 N N . THR B 2 2 ? -27.678 32.475 -19.629 1.00 30.43 455 THR B N 1
ATOM 735 C CA . THR B 2 2 ? -27.164 32.705 -18.285 1.00 28.13 455 THR B CA 1
ATOM 736 C C . THR B 2 2 ? -27.575 31.610 -17.310 1.00 26.21 455 THR B C 1
ATOM 737 O O . THR B 2 2 ? -27.142 31.633 -16.155 1.00 28.91 455 THR B O 1
ATOM 741 N N . LEU B 2 3 ? -28.399 30.662 -17.743 1.00 22.99 456 LEU B N 1
ATOM 742 C CA . LEU B 2 3 ? -28.902 29.621 -16.859 1.00 21.37 456 LEU B CA 1
ATOM 743 C C . LEU B 2 3 ? -28.070 28.351 -16.908 1.00 18.93 456 LEU B C 1
ATOM 744 O O . LEU B 2 3 ? -28.125 27.552 -15.964 1.00 17.40 456 LEU B O 1
ATOM 749 N N . TYR B 2 4 ? -27.324 28.135 -17.986 1.00 17.54 457 TYR B N 1
ATOM 750 C CA . TYR B 2 4 ? -26.537 26.920 -18.125 1.00 18.36 457 TYR B CA 1
ATOM 751 C C . TYR B 2 4 ? -25.397 27.194 -19.087 1.00 18.48 457 TYR B C 1
ATOM 752 O O . TYR B 2 4 ? -25.414 28.172 -19.839 1.00 18.25 457 TYR B O 1
ATOM 761 N N . LYS B 2 5 ? -24.404 26.309 -19.055 1.00 14.44 458 LYS B N 1
ATOM 762 C CA . LYS B 2 5 ? -23.286 26.395 -19.978 1.00 17.10 458 LYS B CA 1
ATOM 763 C C . LYS B 2 5 ? -22.694 25.007 -20.148 1.00 14.75 458 LYS B C 1
ATOM 764 O O . LYS B 2 5 ? -22.960 24.089 -19.364 1.00 13.70 458 LYS B O 1
ATOM 770 N N . ASN B 2 6 ? -21.904 24.866 -21.195 1.00 15.16 459 ASN B N 1
ATOM 771 C CA . ASN B 2 6 ? -21.203 23.627 -21.460 1.00 13.67 459 ASN B CA 1
ATOM 772 C C . ASN B 2 6 ? -19.843 23.646 -20.780 1.00 15.50 459 ASN B C 1
ATOM 773 O O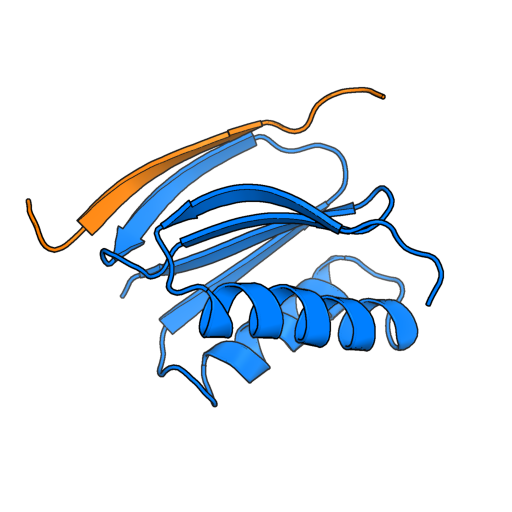 . ASN B 2 6 ? -19.228 24.702 -20.594 1.00 17.26 459 ASN B O 1
ATOM 778 N N . ALA B 2 7 ? -19.366 22.461 -20.419 1.00 14.05 460 ALA B N 1
ATOM 779 C CA . ALA B 2 7 ? -18.062 22.321 -19.793 1.00 12.75 460 ALA B CA 1
ATOM 780 C C . ALA B 2 7 ? -17.407 21.039 -20.279 1.00 12.47 460 ALA B C 1
ATOM 781 O O . ALA B 2 7 ? -18.079 20.028 -20.507 1.00 12.25 460 ALA B O 1
ATOM 783 N N . ALA B 2 8 ? -16.082 21.093 -20.413 1.00 12.72 461 ALA B N 1
ATOM 784 C CA . ALA B 2 8 ? -15.252 19.976 -20.847 1.00 12.26 461 ALA B CA 1
ATOM 785 C C . ALA B 2 8 ? -14.266 19.623 -19.746 1.00 15.61 461 ALA B C 1
ATOM 786 O O . ALA B 2 8 ? -13.737 20.514 -19.073 1.00 16.88 461 ALA B O 1
ATOM 788 N N . THR B 2 9 ? -14.019 18.327 -19.559 1.00 11.90 462 THR B N 1
ATOM 789 C CA . THR B 2 9 ? -12.993 17.849 -18.636 1.00 11.05 462 THR B CA 1
ATOM 790 C C . THR B 2 9 ? -12.159 16.776 -19.319 1.00 11.39 462 THR B C 1
ATOM 791 O O . THR B 2 9 ? -12.635 16.063 -20.206 1.00 11.07 462 THR B O 1
ATOM 795 N N . GLN B 2 10 ? -10.903 16.649 -18.889 1.00 12.32 463 GLN B N 1
ATOM 796 C CA . GLN B 2 10 ? -10.025 15.606 -19.409 1.00 12.30 463 GLN B CA 1
ATOM 797 C C . GLN B 2 10 ? -9.027 15.230 -18.326 1.00 12.77 463 GLN B C 1
ATOM 798 O O . GLN B 2 10 ? -8.289 16.093 -17.840 1.00 14.37 463 GLN B O 1
ATOM 804 N N . THR B 2 11 ? -8.987 13.954 -17.955 1.00 11.17 464 THR B N 1
ATOM 805 C CA . THR B 2 11 ? -7.995 13.494 -16.995 1.00 12.51 464 THR B CA 1
ATOM 806 C C . THR B 2 11 ? -6.603 13.588 -17.603 1.00 16.79 464 THR B C 1
ATOM 807 O O . THR B 2 11 ? -6.425 13.542 -18.821 1.00 16.96 464 THR B O 1
ATOM 811 N N . GLU B 2 12 ? -5.603 13.719 -16.740 1.00 21.97 465 GLU B N 1
ATOM 812 C CA . GLU B 2 12 ? -4.230 13.783 -17.210 1.00 28.98 465 GLU B CA 1
ATOM 813 C C . GLU B 2 12 ? -3.396 12.677 -16.588 1.00 25.54 465 GLU B C 1
ATOM 814 O O . GLU B 2 12 ? -3.612 12.281 -15.439 1.00 32.35 465 GLU B O 1
ATOM 820 N N . ARG B 2 13 ? -2.448 12.179 -17.374 1.00 33.45 466 ARG B N 1
ATOM 821 C CA . ARG B 2 13 ? -1.478 11.228 -16.857 1.00 34.43 466 ARG B CA 1
ATOM 822 C C . ARG B 2 13 ? -0.559 11.929 -15.867 1.00 34.37 466 ARG B C 1
ATOM 823 O O . ARG B 2 13 ? -0.188 13.091 -16.053 1.00 34.93 466 ARG B O 1
ATOM 831 N N . ARG B 2 14 ? -0.211 11.223 -14.797 1.00 36.46 467 ARG B N 1
ATOM 832 C CA . ARG B 2 14 ? 0.535 11.823 -13.699 1.00 36.47 467 ARG B CA 1
ATOM 833 C C . ARG B 2 14 ? 1.716 10.949 -13.292 1.00 35.57 467 ARG B C 1
ATOM 834 O O . ARG B 2 14 ? 1.974 9.915 -13.911 1.00 37.01 467 ARG B O 1
#

Organism: Drosophila melanogaster (NCBI:txid7227)

Solvent-accessible surface area: 6147 Å² total; per-residue (Å²): 108,148,100,150,48,56,70,113,61,38,32,8,34,135,147,22,20,101,27,0,15,70,2,0,22,95,0,15,103,141,68,141,104,62,152,42,5,12,39,64,0,59,131,38,0,30,174,106,56,98,90,40,0,66,21,66,12,6,145,129,34,43,28,159,23,58,0,55,55,121,46,0,0,10,0,9,3,18,107,8,0,0,1,0,17,24,38,91,101,123,132,116,89,76,8,66,11,111,9,127,237,162

Radius of gyration: 12.57 Å; Cα contacts (8 Å, |Δi|>4): 175; chains: 2; bounding box: 33×32×28 Å